Protein AF-A0A3N5GDJ1-F1 (afdb_monomer)

Secondary st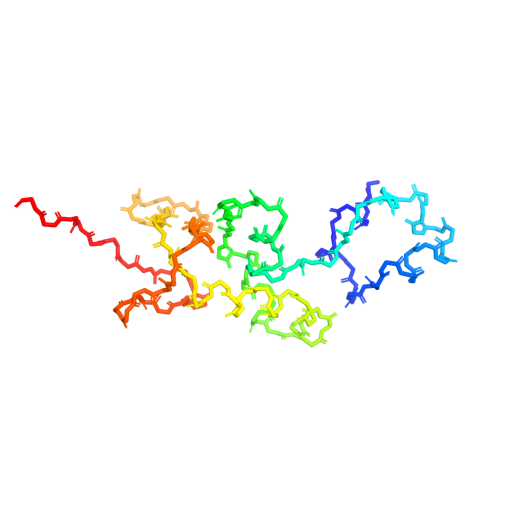ructure (DSSP, 8-state):
--GGG-GGGSSS---HHHHHH-HHHHHTS-TTS--SPPPHHHHHHTT--EEEEEHHHHHHHHSSTHHHH-HHHHHHHHHHTTEEEEEEE-GGGGT--SPPEEEEEEEEEPPTTPPP--TT------PPP-

Foldseek 3Di:
DQVLVVVVNDPADDFLVRLVVDPVSVVRDDSPDGPQDDALVVCVVVVNFKDKDWLVQLLSLVPDDNVVRRVSSVRRVVSQQQFDFPDWDDLVLVPGDDTIMTMTGSVGTHDPPDDGCDNRNDDPDDDPDD

Mean predicted aligned error: 7.58 Å

Radius of gyration: 16.57 Å; Cα contacts (8 Å, |Δi|>4): 175; chains: 1; bounding box: 44×31×44 Å

Sequence (130 aa):
MDELGQQWREPREKTDAELRSNHGDLDMGNPLVTRQPKTAEGFRADGIRYVVTNSDARTQYFKGRRGKNFPSFIRFYTSLDRTKRIETFDPRDWGGKGPAVWIYDLHQPAPADQPPLTTEGHIPWTPPEL

Nearest PDB structures (foldseek):
  8s55-assembly1_W  TM=2.819E-01  e=5.562E+00  Homo sapiens
  7nw0-assembly1_W  TM=2.844E-01  e=6.316E+00  Homo sapiens

Structure (mmCIF, N/CA/C/O backbone):
data_AF-A0A3N5GDJ1-F1
#
_entry.id   AF-A0A3N5GDJ1-F1
#
loop_
_atom_site.group_PDB
_atom_site.id
_atom_site.type_symbol
_atom_site.label_atom_id
_atom_site.label_alt_id
_atom_site.label_comp_id
_atom_site.label_asym_id
_atom_site.label_entity_id
_atom_site.label_seq_id
_atom_site.pdbx_PDB_ins_code
_atom_site.Cartn_x
_atom_site.Cartn_y
_atom_site.Cartn_z
_atom_site.occupancy
_atom_site.B_iso_or_equiv
_atom_site.auth_seq_id
_atom_site.auth_comp_id
_atom_site.auth_asym_id
_atom_site.auth_atom_id
_atom_site.pdbx_PDB_model_num
ATOM 1 N N . MET A 1 1 ? 18.377 -17.854 -0.663 1.00 43.75 1 MET A N 1
ATOM 2 C CA . MET A 1 1 ? 17.310 -17.102 0.036 1.00 43.75 1 MET A CA 1
ATOM 3 C C . MET A 1 1 ? 16.812 -16.105 -0.996 1.00 43.75 1 MET A C 1
ATOM 5 O O . MET A 1 1 ? 17.601 -15.246 -1.353 1.00 43.75 1 MET A O 1
ATOM 9 N N . ASP A 1 2 ? 15.616 -16.298 -1.561 1.00 51.78 2 ASP A N 1
ATOM 10 C CA . ASP A 1 2 ? 15.156 -15.563 -2.756 1.00 51.78 2 ASP A CA 1
ATOM 11 C C . ASP A 1 2 ? 15.007 -14.065 -2.485 1.00 51.78 2 ASP A C 1
ATOM 13 O O . ASP A 1 2 ? 13.999 -13.602 -1.940 1.00 51.78 2 ASP A O 1
ATOM 17 N N . GLU A 1 3 ? 16.015 -13.295 -2.886 1.00 53.44 3 GLU A N 1
ATOM 18 C CA . GLU A 1 3 ? 16.002 -11.832 -2.829 1.00 53.44 3 GLU A CA 1
ATOM 19 C C . GLU A 1 3 ? 14.850 -11.253 -3.663 1.00 53.44 3 GLU A C 1
ATOM 21 O O . GLU A 1 3 ? 14.263 -10.240 -3.291 1.00 53.44 3 GLU A O 1
ATOM 26 N N . LEU A 1 4 ? 14.406 -11.969 -4.700 1.00 52.34 4 LEU A N 1
ATOM 27 C CA . LEU A 1 4 ? 13.313 -11.541 -5.574 1.00 52.34 4 LEU A CA 1
ATOM 28 C C . LEU A 1 4 ? 11.911 -11.905 -5.085 1.00 52.34 4 LEU A C 1
ATOM 30 O O . LEU A 1 4 ? 10.935 -11.365 -5.611 1.00 52.34 4 LEU A O 1
ATOM 34 N N . GLY A 1 5 ? 11.786 -12.794 -4.096 1.00 54.72 5 GLY A N 1
ATOM 35 C CA . GLY A 1 5 ? 10.545 -12.950 -3.329 1.00 54.72 5 GLY A CA 1
ATOM 36 C C . GLY A 1 5 ? 10.331 -11.784 -2.358 1.00 54.72 5 GLY A C 1
ATOM 37 O O . GLY A 1 5 ? 9.235 -11.577 -1.845 1.00 54.72 5 GLY A O 1
ATOM 38 N N . GLN A 1 6 ? 11.385 -10.999 -2.128 1.00 64.12 6 GLN A N 1
ATOM 39 C CA . GLN A 1 6 ? 11.434 -9.907 -1.175 1.00 64.12 6 GLN A CA 1
ATOM 40 C C . GLN A 1 6 ? 11.805 -8.623 -1.907 1.00 64.12 6 GLN A C 1
ATOM 42 O O . GLN A 1 6 ? 12.882 -8.085 -1.696 1.00 64.12 6 GLN A O 1
ATOM 47 N N . GLN A 1 7 ? 10.912 -8.098 -2.752 1.00 62.69 7 GLN A N 1
ATOM 48 C CA . GLN A 1 7 ? 11.155 -6.864 -3.523 1.00 62.69 7 GLN A CA 1
ATOM 49 C C . GLN A 1 7 ? 11.645 -5.676 -2.673 1.00 62.69 7 GLN A C 1
ATOM 51 O O . GLN A 1 7 ? 12.297 -4.770 -3.181 1.00 62.69 7 GLN A O 1
ATOM 56 N N . TRP A 1 8 ? 11.383 -5.694 -1.363 1.00 57.41 8 TRP A N 1
ATOM 57 C CA . TRP A 1 8 ? 11.974 -4.779 -0.389 1.00 57.41 8 TRP A CA 1
ATOM 58 C C . TRP A 1 8 ? 13.479 -4.998 -0.134 1.00 57.41 8 TRP A C 1
ATOM 60 O O . TRP A 1 8 ? 14.023 -4.381 0.774 1.00 57.41 8 TRP A O 1
ATOM 70 N N . ARG A 1 9 ? 14.176 -5.871 -0.855 1.00 68.62 9 ARG A N 1
ATOM 71 C CA . ARG A 1 9 ? 15.640 -6.027 -0.817 1.00 68.62 9 ARG A CA 1
ATOM 72 C C . ARG A 1 9 ? 16.311 -5.471 -2.067 1.00 68.62 9 ARG A C 1
ATOM 74 O O . ARG A 1 9 ? 17.493 -5.151 -2.022 1.00 68.62 9 ARG A O 1
ATOM 81 N N . GLU A 1 10 ? 15.552 -5.290 -3.144 1.00 79.12 10 GLU A N 1
ATOM 82 C CA . GLU A 1 10 ? 16.061 -4.728 -4.388 1.00 79.12 10 GLU A CA 1
ATOM 83 C C . GLU A 1 10 ? 16.385 -3.229 -4.233 1.00 79.12 10 GLU A C 1
ATOM 85 O O . GLU A 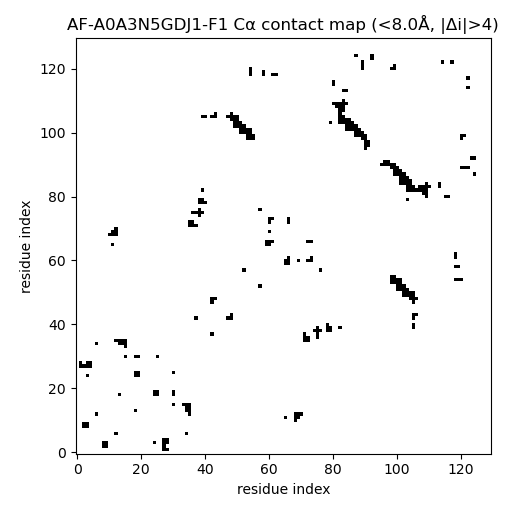1 10 ? 15.710 -2.503 -3.490 1.00 79.12 10 GLU A O 1
ATOM 90 N N . PRO A 1 11 ? 17.396 -2.713 -4.953 1.00 83.19 11 PRO A N 1
ATOM 91 C CA . PRO A 1 11 ? 17.718 -1.288 -4.936 1.00 83.19 11 PRO A CA 1
ATOM 92 C C . PRO A 1 11 ? 16.662 -0.446 -5.668 1.00 83.19 11 PRO A C 1
ATOM 94 O O . PRO A 1 11 ? 16.503 0.742 -5.362 1.00 83.19 11 PRO A O 1
ATOM 97 N N . ARG A 1 12 ? 15.942 -1.048 -6.625 1.00 88.12 12 ARG A N 1
ATOM 98 C CA . ARG A 1 12 ? 14.862 -0.427 -7.395 1.00 88.12 12 ARG A CA 1
ATOM 99 C C . ARG A 1 12 ? 13.805 -1.428 -7.827 1.00 88.12 12 ARG A C 1
ATOM 101 O O . ARG A 1 12 ? 14.051 -2.626 -7.895 1.00 88.12 12 ARG A O 1
ATOM 108 N N . GLU A 1 13 ? 12.656 -0.896 -8.207 1.00 88.19 13 GLU A N 1
ATOM 109 C CA . GLU A 1 13 ? 11.631 -1.634 -8.918 1.00 88.19 13 GLU A CA 1
ATOM 110 C C . GLU A 1 13 ? 12.154 -2.101 -10.288 1.00 88.19 13 GLU A C 1
ATOM 112 O O . GLU A 1 13 ? 12.747 -1.329 -11.052 1.00 88.19 13 GLU A O 1
ATOM 117 N N . LYS A 1 14 ? 11.939 -3.387 -10.572 1.00 86.50 14 LYS A N 1
ATOM 118 C CA . LYS A 1 14 ? 12.155 -4.021 -11.874 1.00 86.50 14 LYS A CA 1
ATOM 119 C C . LYS A 1 14 ? 10.790 -4.354 -12.470 1.00 86.50 14 LYS A C 1
ATOM 121 O O . LYS A 1 14 ? 9.914 -4.860 -11.765 1.00 86.50 14 LYS A O 1
ATOM 126 N N . THR A 1 15 ? 10.616 -4.064 -13.750 1.00 84.88 15 THR A N 1
ATOM 127 C CA . THR A 1 15 ? 9.430 -4.454 -14.517 1.00 84.88 15 THR A CA 1
ATOM 128 C C . THR A 1 15 ? 9.411 -5.960 -14.760 1.00 84.88 15 THR A C 1
ATOM 130 O O . THR A 1 15 ? 10.448 -6.622 -14.762 1.00 84.88 15 THR A O 1
ATOM 133 N N . ASP A 1 16 ? 8.230 -6.501 -15.044 1.00 82.38 16 ASP A N 1
ATOM 134 C CA . ASP A 1 16 ? 8.065 -7.898 -15.451 1.00 82.38 16 ASP A CA 1
ATOM 135 C C . ASP A 1 16 ? 8.930 -8.270 -16.670 1.00 82.38 16 ASP A C 1
ATOM 137 O O . ASP A 1 16 ? 9.464 -9.375 -16.741 1.00 82.38 16 ASP A O 1
ATOM 141 N N . ALA A 1 17 ? 9.091 -7.348 -17.625 1.00 85.38 17 ALA A N 1
ATOM 142 C CA . ALA A 1 17 ? 9.932 -7.559 -18.800 1.00 85.38 17 ALA A CA 1
ATOM 143 C C . ALA A 1 17 ? 11.420 -7.656 -18.427 1.00 85.38 17 ALA A C 1
ATOM 145 O O . ALA A 1 17 ? 12.098 -8.581 -18.870 1.00 85.38 17 ALA A O 1
ATOM 146 N N . GLU A 1 18 ? 11.912 -6.755 -17.570 1.00 86.88 18 GLU A N 1
ATOM 147 C CA . GLU A 1 18 ? 13.292 -6.800 -17.066 1.00 86.88 18 GLU A CA 1
ATOM 148 C C . GLU A 1 18 ? 13.561 -8.107 -16.311 1.00 86.88 18 GLU A C 1
ATOM 150 O O . GLU A 1 18 ? 14.544 -8.789 -16.602 1.00 86.88 18 GLU A O 1
ATOM 155 N N . LEU A 1 19 ? 12.650 -8.497 -15.415 1.00 83.56 19 LEU A N 1
ATOM 156 C CA . LEU A 1 19 ? 12.755 -9.729 -14.628 1.00 83.56 19 LEU A CA 1
ATOM 157 C C . LEU A 1 19 ? 12.795 -10.978 -15.515 1.00 83.56 19 LEU A C 1
ATOM 159 O O . LEU A 1 19 ? 13.554 -11.898 -15.240 1.00 83.56 19 LEU A O 1
ATOM 163 N N . ARG A 1 20 ? 12.001 -11.011 -16.592 1.00 82.31 20 AR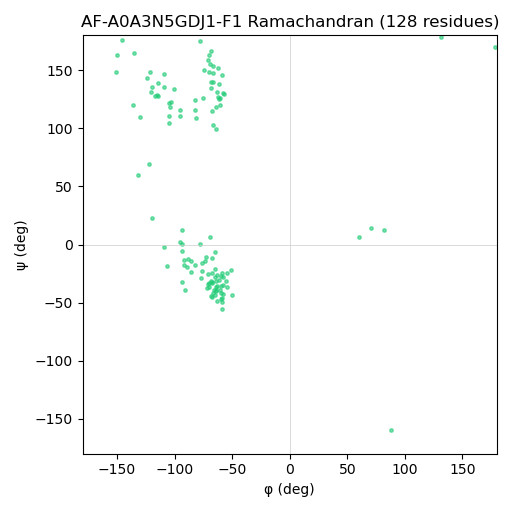G A N 1
ATOM 164 C CA . ARG A 1 20 ? 11.990 -12.137 -17.541 1.00 82.31 20 ARG A CA 1
ATOM 165 C C . ARG A 1 20 ? 13.193 -12.151 -18.481 1.00 82.31 20 ARG A C 1
ATOM 167 O O . ARG A 1 20 ? 13.517 -13.198 -19.026 1.00 82.31 20 A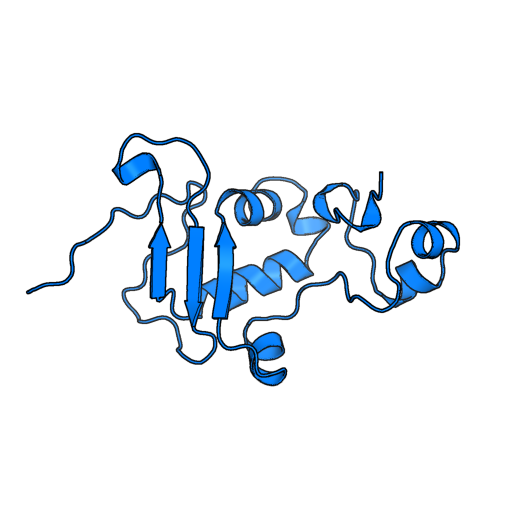RG A O 1
ATOM 174 N N . SER A 1 21 ? 13.836 -11.007 -18.696 1.00 84.19 21 SER A N 1
ATOM 175 C CA . SER A 1 21 ? 14.999 -10.892 -19.584 1.00 84.19 21 SER A CA 1
ATOM 176 C C . SER A 1 21 ? 16.322 -11.298 -18.925 1.00 84.19 21 SER A C 1
ATOM 178 O O . SER A 1 21 ? 17.294 -11.576 -19.624 1.00 84.19 21 SER A O 1
ATOM 180 N N . ASN A 1 22 ? 16.370 -11.350 -17.590 1.00 82.75 22 ASN A N 1
ATOM 181 C CA . ASN A 1 22 ? 17.566 -11.685 -16.826 1.00 82.75 22 ASN A CA 1
ATOM 182 C C . ASN A 1 22 ? 17.486 -13.119 -16.282 1.00 82.75 22 ASN A C 1
ATOM 184 O O . ASN A 1 22 ? 16.642 -13.436 -15.448 1.00 82.75 22 ASN A O 1
ATOM 188 N N . HIS A 1 23 ? 18.417 -13.974 -16.705 1.00 79.69 23 HIS A N 1
ATOM 189 C CA . HIS A 1 23 ? 18.468 -15.377 -16.289 1.00 79.69 23 HIS A CA 1
ATOM 190 C C . HIS A 1 23 ? 18.625 -15.552 -14.769 1.00 79.69 23 HIS A C 1
ATOM 192 O O . HIS A 1 23 ? 18.031 -16.458 -14.195 1.00 79.69 23 HIS A O 1
ATOM 198 N N . GLY A 1 24 ? 19.376 -14.668 -14.101 1.00 79.56 24 GLY A N 1
ATOM 199 C CA . GLY A 1 24 ? 19.503 -14.703 -12.641 1.00 79.56 24 GLY A CA 1
ATOM 200 C C . GLY A 1 24 ? 18.203 -14.328 -11.925 1.00 79.56 24 GLY A C 1
ATOM 201 O O . GLY A 1 24 ? 17.908 -14.868 -10.863 1.00 79.56 24 GLY A O 1
ATOM 202 N N . ASP A 1 25 ? 17.392 -13.449 -12.527 1.00 76.69 25 ASP A N 1
ATOM 203 C CA . ASP A 1 25 ? 16.113 -13.047 -11.939 1.00 76.69 25 ASP A CA 1
ATOM 204 C C . ASP A 1 25 ? 15.009 -14.111 -12.113 1.00 76.69 25 ASP A C 1
ATOM 206 O O . ASP A 1 25 ? 14.098 -14.225 -11.286 1.00 76.69 25 ASP A O 1
ATOM 210 N N . LEU A 1 26 ? 15.099 -14.898 -13.187 1.00 74.12 26 LEU A N 1
ATOM 211 C CA . LEU A 1 26 ? 14.230 -16.047 -13.448 1.00 74.12 26 LEU A CA 1
ATOM 212 C C . LEU A 1 26 ? 14.523 -17.231 -12.521 1.00 74.12 26 LEU A C 1
ATOM 214 O O . LEU A 1 26 ? 13.594 -17.916 -12.104 1.00 74.12 26 LEU A O 1
ATOM 218 N N . ASP A 1 27 ? 15.798 -17.463 -12.206 1.00 73.50 27 ASP A N 1
ATOM 219 C CA . ASP A 1 27 ? 16.226 -18.569 -11.342 1.00 73.50 27 ASP A CA 1
ATOM 220 C C . ASP A 1 27 ? 15.811 -18.343 -9.876 1.00 73.50 27 ASP A C 1
ATOM 222 O O . ASP A 1 27 ? 15.384 -19.263 -9.186 1.00 73.50 27 ASP A O 1
ATOM 226 N N . MET A 1 28 ? 15.855 -17.087 -9.418 1.00 71.62 28 MET A N 1
ATOM 227 C CA . MET A 1 28 ? 15.563 -16.699 -8.031 1.00 71.62 28 MET A CA 1
ATOM 228 C C . MET A 1 28 ? 14.106 -16.270 -7.777 1.00 71.62 28 MET A C 1
ATOM 230 O O . MET A 1 28 ? 13.800 -15.655 -6.751 1.00 71.62 28 MET A O 1
ATOM 234 N N . GLY A 1 29 ? 13.170 -16.496 -8.699 1.00 68.06 29 GLY A N 1
ATOM 235 C CA . GLY A 1 29 ? 11.767 -16.346 -8.325 1.00 68.06 29 GLY A CA 1
ATOM 236 C C . GLY A 1 29 ? 10.757 -16.574 -9.431 1.00 68.06 29 GLY A C 1
ATOM 237 O O . GLY A 1 29 ? 11.081 -16.673 -10.604 1.00 68.06 29 GLY A O 1
ATOM 238 N N . ASN A 1 30 ? 9.487 -16.637 -9.033 1.00 69.88 30 ASN A N 1
ATOM 239 C CA . ASN A 1 30 ? 8.414 -17.065 -9.921 1.00 69.88 30 ASN A CA 1
ATOM 240 C C . ASN A 1 30 ? 8.159 -16.049 -11.062 1.00 69.88 30 ASN A C 1
ATOM 242 O O . ASN A 1 30 ? 7.680 -14.944 -10.789 1.00 69.88 30 ASN A O 1
ATOM 246 N N . PRO A 1 31 ? 8.396 -16.414 -12.338 1.00 66.81 31 PRO A N 1
ATOM 247 C CA . PRO A 1 31 ? 8.221 -15.511 -13.480 1.00 66.81 31 PRO A CA 1
ATOM 248 C C . PRO A 1 31 ? 6.753 -15.219 -13.831 1.00 66.81 31 PRO A C 1
ATOM 250 O O . PRO A 1 31 ? 6.472 -14.330 -14.647 1.00 66.81 31 PRO A O 1
ATOM 253 N N . LEU A 1 32 ? 5.823 -15.972 -13.236 1.00 68.88 32 LEU A N 1
ATOM 254 C CA . LEU A 1 32 ? 4.378 -15.825 -13.412 1.00 68.88 32 LEU A CA 1
ATOM 255 C C . LEU A 1 32 ? 3.760 -14.833 -12.420 1.00 68.88 32 LEU A C 1
ATOM 257 O O . LEU A 1 32 ? 2.607 -14.444 -12.586 1.00 68.88 32 LEU A O 1
ATOM 261 N N . VAL A 1 33 ? 4.503 -14.422 -11.389 1.00 72.25 33 VAL A N 1
ATOM 262 C CA . VAL A 1 33 ? 4.016 -13.476 -10.382 1.00 72.25 33 VAL A CA 1
ATOM 263 C C . VAL A 1 33 ? 4.465 -12.072 -10.766 1.00 72.25 33 VAL A C 1
ATOM 265 O O . VAL A 1 33 ? 5.660 -11.775 -10.763 1.00 72.25 33 VAL A O 1
ATOM 268 N N . THR A 1 34 ? 3.497 -11.196 -11.064 1.00 78.56 34 THR A N 1
ATOM 269 C CA . THR A 1 34 ? 3.778 -9.759 -11.185 1.00 78.56 34 THR A CA 1
ATOM 270 C C . THR A 1 34 ? 4.312 -9.259 -9.857 1.00 78.56 34 THR A C 1
ATOM 272 O O . THR A 1 34 ? 3.692 -9.449 -8.807 1.00 78.56 34 THR A O 1
ATOM 275 N N . ARG A 1 35 ? 5.476 -8.617 -9.895 1.00 79.44 35 ARG A N 1
ATOM 276 C CA . ARG A 1 35 ? 6.077 -8.072 -8.677 1.00 79.44 35 ARG A CA 1
ATOM 277 C C . ARG A 1 35 ? 5.654 -6.618 -8.446 1.00 79.44 35 ARG A C 1
ATOM 279 O O . ARG A 1 35 ? 5.740 -6.125 -7.333 1.00 79.44 35 ARG A O 1
ATOM 286 N N . GLN A 1 36 ? 5.149 -5.925 -9.464 1.00 87.50 36 GLN A N 1
ATOM 287 C CA . GLN A 1 36 ? 4.625 -4.567 -9.308 1.00 87.50 36 GLN A CA 1
ATOM 288 C C . GLN A 1 36 ? 3.180 -4.632 -8.784 1.00 87.50 36 GLN A C 1
ATOM 290 O O . GLN A 1 36 ? 2.345 -5.292 -9.417 1.00 87.50 36 GLN A O 1
ATOM 295 N N . PRO A 1 37 ? 2.845 -3.972 -7.657 1.00 89.81 37 PRO A N 1
ATOM 296 C CA . PRO A 1 37 ? 1.475 -3.965 -7.166 1.00 89.81 37 PRO A CA 1
ATOM 297 C C . PRO A 1 37 ? 0.566 -3.201 -8.133 1.00 89.81 37 PRO A C 1
ATOM 299 O O . PRO A 1 37 ? 0.925 -2.139 -8.653 1.00 89.81 37 PRO A O 1
ATOM 302 N N . LYS A 1 38 ? -0.642 -3.732 -8.341 1.00 93.25 38 LYS A N 1
ATOM 303 C CA . LYS A 1 38 ? -1.727 -3.014 -9.017 1.00 93.25 38 LYS A CA 1
ATOM 304 C C . LYS A 1 38 ? -2.241 -1.890 -8.112 1.00 93.25 38 LYS A C 1
ATOM 306 O O . LYS A 1 38 ? -2.001 -1.882 -6.909 1.00 93.25 38 LYS A O 1
ATOM 311 N N . THR A 1 39 ? -2.965 -0.930 -8.681 1.00 95.56 39 THR A N 1
ATOM 312 C CA . THR A 1 39 ? -3.763 0.013 -7.881 1.00 95.56 39 THR A CA 1
ATOM 313 C C . THR A 1 39 ? -4.941 -0.714 -7.223 1.00 95.56 39 THR A C 1
ATOM 315 O O . THR A 1 39 ? -5.293 -1.823 -7.628 1.00 95.56 39 THR A O 1
ATOM 318 N N . ALA A 1 40 ? -5.596 -0.072 -6.253 1.00 94.75 40 ALA A N 1
ATOM 319 C CA . ALA A 1 40 ? -6.857 -0.546 -5.678 1.00 94.75 40 ALA A CA 1
ATOM 320 C C . ALA A 1 40 ? -7.897 -0.885 -6.766 1.00 94.75 40 ALA A C 1
ATOM 322 O O . ALA A 1 40 ? -8.515 -1.943 -6.735 1.00 94.75 40 ALA A O 1
ATOM 323 N N . GLU A 1 41 ? -8.023 -0.031 -7.787 1.00 95.25 41 GLU A N 1
ATOM 324 C CA . GLU A 1 41 ? -8.900 -0.273 -8.936 1.00 95.25 41 GLU A CA 1
ATOM 325 C C . GLU A 1 41 ? -8.486 -1.498 -9.763 1.00 95.25 41 GLU A C 1
ATOM 327 O O . GLU A 1 41 ? -9.348 -2.266 -10.185 1.00 95.25 41 GLU A O 1
ATOM 332 N N . GLY A 1 42 ? -7.183 -1.708 -9.966 1.00 95.81 42 GLY A N 1
ATOM 333 C CA . GLY A 1 42 ? -6.683 -2.877 -10.686 1.00 95.81 42 GLY A CA 1
ATOM 334 C C . GLY A 1 42 ? -6.978 -4.183 -9.948 1.00 95.81 42 GLY A C 1
ATOM 335 O O . GLY A 1 42 ? -7.447 -5.134 -10.561 1.00 95.81 42 GLY A O 1
ATOM 336 N N . PHE A 1 43 ? -6.778 -4.218 -8.628 1.00 95.44 43 PHE A N 1
ATOM 337 C CA . PHE A 1 43 ? -7.149 -5.383 -7.819 1.00 9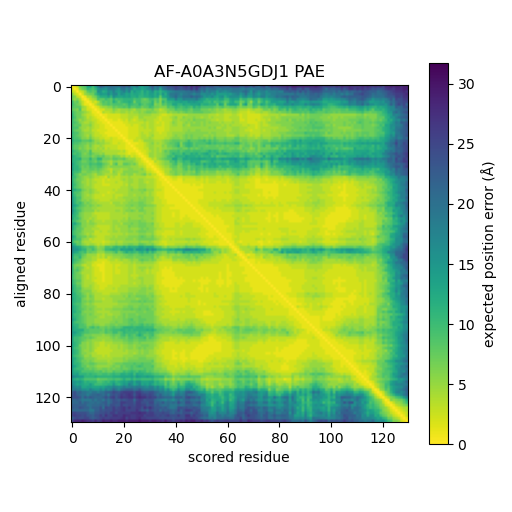5.44 43 PHE A CA 1
ATOM 338 C C . PHE A 1 43 ? -8.665 -5.610 -7.791 1.00 95.44 43 PHE A C 1
ATOM 340 O O . PHE A 1 43 ? -9.117 -6.746 -7.918 1.00 95.44 43 PHE A O 1
ATOM 347 N N . ARG A 1 44 ? -9.462 -4.539 -7.714 1.00 95.62 44 ARG A N 1
ATOM 348 C CA . ARG A 1 44 ? -10.924 -4.620 -7.833 1.00 95.62 44 ARG A CA 1
ATOM 349 C C . ARG A 1 44 ? -11.352 -5.253 -9.161 1.00 95.62 44 ARG A C 1
ATOM 351 O O . ARG A 1 44 ? -12.263 -6.074 -9.173 1.00 95.62 44 ARG A O 1
ATOM 358 N N . ALA A 1 45 ? -10.702 -4.889 -10.268 1.00 96.19 45 ALA A N 1
ATOM 359 C CA . ALA A 1 45 ? -10.987 -5.456 -11.588 1.00 96.19 45 ALA A CA 1
ATOM 360 C C . ALA A 1 45 ? -10.663 -6.959 -11.678 1.00 96.19 45 ALA A C 1
ATOM 362 O O . ALA A 1 45 ? -11.339 -7.679 -12.407 1.00 96.19 45 ALA A O 1
ATOM 363 N N . ASP A 1 46 ? -9.699 -7.445 -10.891 1.00 94.69 46 ASP A N 1
ATOM 364 C CA . ASP A 1 46 ? -9.399 -8.878 -10.761 1.00 94.69 46 ASP A CA 1
ATOM 365 C C . ASP A 1 46 ? -10.399 -9.631 -9.855 1.00 94.69 46 ASP A C 1
ATOM 367 O O . ASP A 1 46 ? -10.240 -10.828 -9.618 1.00 94.69 46 ASP A O 1
ATOM 371 N N . GLY A 1 47 ? -11.406 -8.947 -9.299 1.00 95.94 47 GLY A N 1
ATOM 372 C CA . GLY A 1 47 ? -12.360 -9.527 -8.350 1.00 95.94 47 GLY A CA 1
ATOM 373 C C . GLY A 1 47 ? -11.854 -9.587 -6.906 1.00 95.94 47 GLY A C 1
ATOM 374 O O . GLY A 1 47 ? -12.475 -10.240 -6.065 1.00 95.94 47 GLY A O 1
ATOM 375 N N . ILE A 1 48 ? -10.747 -8.907 -6.585 1.00 96.50 48 ILE A N 1
ATOM 376 C CA . ILE A 1 48 ? -10.271 -8.792 -5.205 1.00 96.50 48 ILE A CA 1
ATOM 377 C C . ILE A 1 48 ? -11.143 -7.789 -4.457 1.00 96.50 48 ILE A C 1
ATOM 379 O O . ILE A 1 48 ? -11.290 -6.638 -4.865 1.00 96.50 48 ILE A O 1
ATOM 383 N N . ARG A 1 49 ? -11.688 -8.225 -3.320 1.00 96.88 49 ARG A N 1
ATOM 384 C CA . ARG A 1 49 ? -12.540 -7.385 -2.473 1.00 96.88 49 ARG A CA 1
ATOM 385 C C . ARG A 1 49 ? -11.764 -6.628 -1.402 1.00 96.88 49 ARG A C 1
ATOM 387 O O . ARG A 1 49 ? -12.076 -5.475 -1.126 1.00 96.88 49 ARG A O 1
ATOM 394 N N . TYR A 1 50 ? -10.773 -7.274 -0.796 1.00 97.38 50 TYR A N 1
ATOM 395 C CA . TYR A 1 50 ? -10.068 -6.736 0.361 1.00 97.38 50 TYR A CA 1
ATOM 396 C C . TYR A 1 50 ? -8.570 -6.648 0.121 1.00 97.38 50 TYR A C 1
ATOM 398 O O . TYR A 1 50 ? -7.971 -7.542 -0.474 1.00 97.38 50 TYR A O 1
ATOM 406 N N . VAL A 1 51 ? -7.964 -5.590 0.651 1.00 96.19 51 VAL A N 1
ATOM 407 C CA . VAL A 1 51 ? -6.510 -5.455 0.757 1.00 96.19 51 VAL A CA 1
ATOM 408 C C . VAL A 1 51 ? -6.142 -5.290 2.218 1.00 96.19 51 VAL A C 1
ATOM 410 O O . VAL A 1 51 ? -6.715 -4.458 2.919 1.00 96.19 51 VAL A O 1
ATOM 413 N N . VAL A 1 52 ? -5.157 -6.070 2.654 1.00 95.62 52 VAL A N 1
ATOM 414 C CA . VAL A 1 52 ? -4.563 -5.981 3.987 1.00 95.62 52 VAL A CA 1
ATOM 415 C C . VAL A 1 52 ? -3.118 -5.529 3.827 1.00 95.62 52 VAL A C 1
ATOM 417 O O . VAL A 1 52 ? -2.363 -6.104 3.045 1.00 95.62 52 VAL A O 1
ATOM 420 N N . THR A 1 53 ? -2.730 -4.486 4.550 1.00 93.75 53 THR A N 1
ATOM 421 C CA . THR A 1 53 ? -1.355 -3.969 4.559 1.00 93.75 53 THR A CA 1
ATOM 422 C C . THR A 1 53 ? -1.008 -3.430 5.943 1.00 93.75 53 THR A C 1
ATOM 424 O O . THR A 1 53 ? -1.854 -3.419 6.834 1.00 93.75 53 THR A O 1
ATOM 427 N N . ASN A 1 54 ? 0.231 -2.989 6.150 1.00 92.25 54 ASN A N 1
ATOM 428 C CA . ASN A 1 54 ? 0.667 -2.446 7.428 1.00 92.25 54 ASN A CA 1
ATOM 429 C C . ASN A 1 54 ? 1.491 -1.155 7.299 1.00 92.25 54 ASN A C 1
ATOM 431 O O . ASN A 1 54 ? 1.986 -0.796 6.221 1.00 92.25 54 ASN A O 1
ATOM 435 N N . SER A 1 55 ? 1.633 -0.457 8.425 1.00 89.81 55 SER A N 1
ATOM 436 C CA . SER A 1 55 ? 2.312 0.832 8.508 1.00 89.81 55 SER A CA 1
ATOM 437 C C . SER A 1 55 ? 3.792 0.770 8.160 1.00 89.81 55 SER A C 1
ATOM 439 O O . SER A 1 55 ? 4.290 1.703 7.529 1.00 89.81 55 SER A O 1
ATOM 441 N N . ASP A 1 56 ? 4.493 -0.307 8.508 1.00 88.81 56 ASP A N 1
ATOM 442 C CA . ASP A 1 56 ? 5.922 -0.457 8.210 1.00 88.81 56 ASP A CA 1
ATOM 443 C C . ASP A 1 56 ? 6.154 -0.618 6.710 1.00 88.81 56 ASP A C 1
ATOM 445 O O . ASP A 1 56 ? 7.025 0.043 6.138 1.00 88.81 56 ASP A O 1
ATOM 449 N N . ALA A 1 57 ? 5.336 -1.444 6.053 1.00 87.25 57 ALA A N 1
ATOM 450 C CA . ALA A 1 57 ? 5.382 -1.645 4.613 1.00 87.25 57 ALA A CA 1
ATOM 451 C C . ALA A 1 57 ? 5.154 -0.322 3.873 1.00 87.25 57 ALA A C 1
ATOM 453 O O . ALA A 1 57 ? 5.935 0.021 2.990 1.00 87.25 57 ALA A O 1
ATOM 454 N N . ARG A 1 58 ? 4.153 0.477 4.270 1.00 89.19 58 ARG A N 1
ATOM 455 C CA . ARG A 1 58 ? 3.923 1.808 3.682 1.00 89.19 58 ARG A CA 1
ATOM 456 C C . ARG A 1 58 ? 5.090 2.753 3.947 1.00 89.19 58 ARG A C 1
ATOM 458 O O . ARG A 1 58 ? 5.582 3.415 3.032 1.00 89.19 58 ARG A O 1
ATOM 465 N N . THR A 1 59 ? 5.533 2.828 5.197 1.00 87.94 59 THR A N 1
ATOM 466 C CA . THR A 1 59 ? 6.535 3.799 5.651 1.00 87.94 59 THR A CA 1
ATOM 467 C C . THR A 1 59 ? 7.840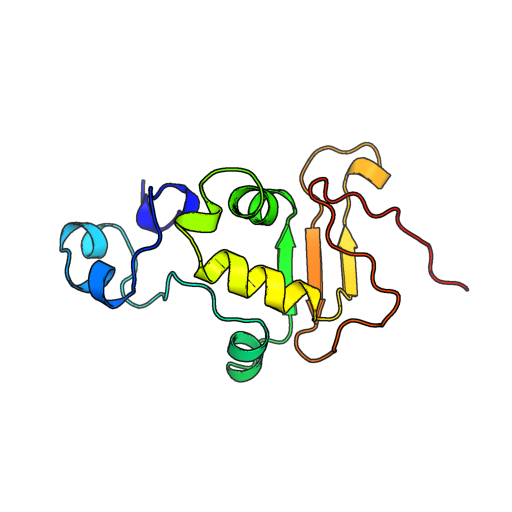 3.688 4.871 1.00 87.94 59 THR A C 1
ATOM 469 O O . THR A 1 59 ? 8.438 4.716 4.558 1.00 87.94 59 THR A O 1
ATOM 472 N N . GLN A 1 60 ? 8.242 2.480 4.471 1.00 85.44 60 GLN A N 1
ATOM 473 C CA . GLN A 1 60 ? 9.437 2.257 3.650 1.00 85.44 60 GLN A CA 1
ATOM 474 C C . GLN A 1 60 ? 9.423 3.004 2.312 1.00 85.44 60 GLN A C 1
ATOM 476 O O . GLN A 1 60 ? 10.489 3.318 1.789 1.00 85.44 60 GLN A O 1
ATOM 481 N N . TYR A 1 61 ? 8.249 3.279 1.744 1.00 87.12 61 TYR A N 1
ATOM 482 C CA . TYR A 1 61 ? 8.138 3.971 0.461 1.00 87.12 61 TYR A CA 1
ATOM 483 C C . TYR A 1 61 ? 7.966 5.483 0.636 1.00 87.12 61 TYR A C 1
ATOM 485 O O . TYR A 1 61 ? 8.491 6.247 -0.168 1.00 87.12 61 TYR A O 1
ATOM 493 N N . PHE A 1 62 ? 7.302 5.929 1.707 1.00 85.25 62 PHE A N 1
ATOM 494 C CA . PHE A 1 62 ? 7.055 7.356 1.961 1.00 85.25 62 PHE A CA 1
ATOM 495 C C . PHE A 1 62 ? 8.160 8.047 2.772 1.00 85.25 62 PHE A C 1
ATOM 497 O O . PHE A 1 62 ? 8.270 9.271 2.722 1.00 85.25 62 PHE A O 1
ATOM 504 N N . LYS A 1 63 ? 9.006 7.296 3.490 1.00 79.88 63 LYS A N 1
ATOM 505 C CA . LYS A 1 63 ? 10.200 7.829 4.159 1.00 79.88 63 LYS A CA 1
ATOM 506 C C . LYS A 1 63 ? 11.456 7.472 3.356 1.00 79.88 63 LYS A C 1
ATOM 508 O O . LYS A 1 63 ? 11.766 6.307 3.129 1.00 79.88 63 LYS A O 1
ATOM 513 N N . GLY A 1 64 ? 12.223 8.489 2.962 1.00 72.12 64 GLY A N 1
ATOM 514 C CA . GLY A 1 64 ? 13.551 8.321 2.361 1.00 72.12 64 GLY A CA 1
ATOM 515 C C . GLY A 1 64 ? 13.570 8.152 0.836 1.00 72.12 64 GLY A C 1
ATOM 516 O O . GLY A 1 64 ? 12.663 8.566 0.119 1.00 72.12 64 GLY A O 1
ATOM 517 N N . ARG A 1 65 ? 14.669 7.588 0.312 1.00 76.12 65 ARG A N 1
ATOM 518 C CA . ARG A 1 65 ? 14.940 7.511 -1.141 1.00 76.12 65 ARG A CA 1
ATOM 519 C C . ARG A 1 65 ? 14.124 6.439 -1.870 1.00 76.12 65 ARG A C 1
ATOM 521 O O . ARG A 1 65 ? 14.033 6.489 -3.093 1.00 76.12 65 ARG A O 1
ATOM 528 N N . ARG A 1 66 ? 13.519 5.493 -1.146 1.00 81.25 66 ARG A N 1
ATOM 529 C CA . ARG A 1 66 ? 12.826 4.343 -1.742 1.00 81.25 66 ARG A CA 1
ATOM 530 C C . ARG A 1 66 ? 11.609 4.708 -2.575 1.00 81.25 66 ARG A C 1
ATOM 532 O O . ARG A 1 66 ? 11.426 4.097 -3.619 1.00 81.25 66 ARG A O 1
ATOM 539 N N . GLY A 1 67 ? 10.833 5.718 -2.187 1.00 82.38 67 GLY A N 1
ATOM 540 C CA . GLY A 1 67 ? 9.686 6.158 -2.986 1.00 82.38 67 GLY A CA 1
ATOM 541 C C . GLY A 1 67 ? 10.058 6.527 -4.425 1.00 82.38 67 GLY A C 1
ATOM 542 O O . GLY A 1 67 ? 9.284 6.269 -5.341 1.00 82.38 67 GLY A O 1
ATOM 543 N N . LYS A 1 68 ? 11.279 7.041 -4.648 1.00 86.69 68 LYS A N 1
ATOM 544 C CA . LYS A 1 68 ? 11.792 7.349 -5.994 1.00 86.69 68 LYS A CA 1
ATOM 545 C C . LYS A 1 68 ? 12.097 6.096 -6.815 1.00 86.69 68 LYS A C 1
ATOM 547 O O . LYS A 1 68 ? 11.932 6.110 -8.027 1.00 86.69 68 LYS A O 1
ATOM 552 N N . ASN A 1 69 ? 12.529 5.027 -6.151 1.00 89.19 69 ASN A N 1
ATOM 553 C CA . ASN A 1 69 ? 12.959 3.791 -6.797 1.00 89.19 69 ASN A CA 1
ATOM 554 C C . ASN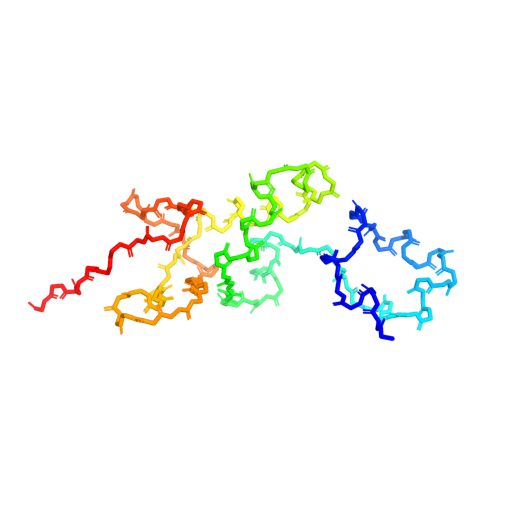 A 1 69 ? 11.819 2.773 -6.959 1.00 89.19 69 ASN A C 1
ATOM 556 O O . ASN A 1 69 ? 11.993 1.803 -7.688 1.00 89.19 69 ASN A O 1
ATOM 560 N N . PHE A 1 70 ? 10.682 2.976 -6.283 1.00 91.19 70 PHE A N 1
ATOM 561 C CA . PHE A 1 70 ? 9.528 2.068 -6.270 1.00 91.19 70 PHE A CA 1
ATOM 562 C C . PHE A 1 70 ? 8.205 2.814 -6.530 1.00 91.19 70 PHE A C 1
ATOM 564 O O . PHE A 1 70 ? 7.309 2.829 -5.676 1.00 91.19 70 PHE A O 1
ATOM 571 N N . PRO A 1 71 ? 8.058 3.475 -7.691 1.00 91.69 71 PRO A N 1
ATOM 572 C CA . PRO A 1 71 ? 6.894 4.302 -7.988 1.00 91.69 71 PRO A CA 1
ATOM 573 C C . PRO A 1 71 ? 5.563 3.536 -7.994 1.00 91.69 71 PRO A C 1
ATOM 575 O O . PRO A 1 71 ? 4.541 4.132 -7.645 1.00 91.69 71 PRO A O 1
ATOM 578 N N . SER A 1 72 ? 5.517 2.243 -8.347 1.00 92.38 72 SER A N 1
ATOM 579 C CA . SER A 1 72 ? 4.240 1.501 -8.323 1.00 92.38 72 SER A CA 1
ATOM 580 C C . SER A 1 72 ? 3.704 1.298 -6.912 1.00 92.38 72 SER A C 1
ATOM 582 O O . SER A 1 72 ? 2.495 1.361 -6.709 1.00 92.38 72 SER A O 1
ATOM 584 N N . PHE A 1 73 ? 4.584 1.153 -5.921 1.00 91.31 73 PHE A N 1
ATOM 585 C CA . PHE A 1 73 ? 4.184 1.071 -4.517 1.00 91.31 73 PHE A CA 1
ATOM 586 C C . PHE A 1 73 ? 3.587 2.387 -4.026 1.00 91.31 73 PHE A C 1
ATOM 588 O O . PHE A 1 73 ? 2.556 2.375 -3.359 1.00 91.31 73 PHE A O 1
ATOM 595 N N . ILE A 1 74 ? 4.174 3.525 -4.411 1.00 91.81 74 ILE A N 1
ATOM 596 C CA . ILE A 1 74 ? 3.592 4.841 -4.117 1.00 91.81 74 ILE A CA 1
ATOM 597 C C . ILE A 1 74 ? 2.195 4.951 -4.727 1.00 91.81 74 ILE A C 1
ATOM 599 O O . ILE A 1 74 ? 1.250 5.276 -4.013 1.00 91.81 74 ILE A O 1
ATOM 603 N N . ARG A 1 75 ? 2.032 4.606 -6.013 1.00 93.69 75 ARG A N 1
ATOM 604 C CA . ARG A 1 75 ? 0.715 4.632 -6.673 1.00 93.69 75 ARG A CA 1
ATOM 605 C C . ARG A 1 75 ? -0.295 3.715 -5.983 1.00 93.69 75 ARG A C 1
ATOM 607 O O . ARG A 1 75 ? -1.439 4.121 -5.793 1.00 93.69 75 ARG A O 1
ATOM 614 N N . PHE A 1 76 ? 0.120 2.515 -5.584 1.00 93.88 76 PHE A N 1
ATOM 615 C CA . PHE A 1 76 ? -0.717 1.581 -4.836 1.00 93.88 76 PHE A CA 1
ATOM 616 C C . PHE A 1 76 ? -1.198 2.191 -3.515 1.00 93.88 76 PHE A C 1
ATOM 618 O O . PHE A 1 76 ? -2.404 2.314 -3.310 1.00 93.88 76 PHE A O 1
ATOM 625 N N . TYR A 1 77 ? -0.293 2.667 -2.658 1.00 92.12 77 TYR A N 1
ATOM 626 C CA . TYR A 1 77 ? -0.680 3.256 -1.373 1.00 92.12 77 TYR A CA 1
ATOM 627 C C . TYR A 1 77 ? -1.505 4.537 -1.526 1.00 92.12 77 TYR A C 1
ATOM 629 O O . TYR A 1 77 ? -2.491 4.704 -0.816 1.00 92.12 77 TYR A O 1
ATOM 637 N N . THR A 1 78 ? -1.182 5.404 -2.489 1.00 92.00 78 THR A N 1
ATOM 638 C CA . THR A 1 78 ? -2.005 6.588 -2.790 1.00 92.00 78 THR A CA 1
ATOM 639 C C . THR A 1 78 ? -3.400 6.205 -3.295 1.00 92.00 78 THR A C 1
ATOM 641 O O . THR A 1 78 ? -4.364 6.925 -3.044 1.00 92.00 78 THR A O 1
ATOM 644 N N . SER A 1 79 ? -3.548 5.072 -3.991 1.00 94.12 79 SER A N 1
ATOM 645 C CA . SER A 1 79 ? -4.874 4.568 -4.370 1.00 94.12 79 SER A CA 1
ATOM 646 C C . SER A 1 79 ? -5.662 4.031 -3.168 1.00 94.12 79 SER A C 1
ATOM 648 O O . SER A 1 79 ? -6.874 4.233 -3.097 1.00 94.12 79 SER A O 1
ATOM 650 N N . LEU A 1 80 ? -4.982 3.430 -2.184 1.00 92.81 80 LEU A N 1
ATOM 651 C CA . LEU A 1 80 ? -5.605 3.000 -0.928 1.00 92.81 80 LEU A CA 1
ATOM 652 C C . LEU A 1 80 ? -6.061 4.180 -0.063 1.00 92.81 80 LEU A C 1
ATOM 654 O O . LEU A 1 80 ? -7.103 4.076 0.572 1.00 92.81 80 LEU A O 1
ATOM 658 N N . ASP A 1 81 ? -5.361 5.320 -0.091 1.00 89.56 81 ASP A N 1
ATOM 659 C CA . ASP A 1 81 ? -5.786 6.541 0.621 1.00 89.56 81 ASP A CA 1
ATOM 660 C C . ASP A 1 81 ? -7.182 7.033 0.173 1.00 89.56 81 ASP A C 1
ATOM 662 O O . ASP A 1 81 ? -7.882 7.696 0.933 1.00 89.56 81 ASP A O 1
ATOM 666 N N . ARG A 1 82 ? -7.608 6.680 -1.048 1.00 91.38 82 ARG A N 1
ATOM 667 C CA . ARG A 1 82 ? -8.932 7.003 -1.619 1.00 91.38 82 ARG A CA 1
ATOM 668 C C . ARG A 1 82 ? -9.961 5.882 -1.451 1.00 91.38 82 ARG A C 1
ATOM 670 O O . ARG A 1 82 ? -11.082 5.994 -1.942 1.00 91.38 82 ARG A O 1
ATOM 677 N N . THR A 1 83 ? -9.573 4.799 -0.791 1.00 94.31 83 THR A N 1
ATOM 678 C CA . THR A 1 83 ? -10.381 3.597 -0.587 1.00 94.31 83 THR A CA 1
ATOM 679 C C . THR A 1 83 ? -10.801 3.514 0.877 1.00 94.31 83 THR A C 1
ATOM 681 O O . THR A 1 83 ? -10.055 3.933 1.769 1.00 94.31 83 THR A O 1
ATOM 684 N N . LYS A 1 84 ? -11.995 2.981 1.148 1.00 94.75 84 LYS A N 1
ATOM 685 C CA . LYS A 1 84 ? -12.499 2.835 2.514 1.00 94.75 84 LYS A CA 1
ATOM 686 C C . LYS A 1 84 ? -11.626 1.870 3.305 1.00 94.75 84 LYS A C 1
ATOM 688 O O . LYS A 1 84 ? -11.560 0.680 2.990 1.00 94.75 84 LYS A O 1
ATOM 693 N N . ARG A 1 85 ? -11.011 2.375 4.369 1.00 94.69 85 ARG A N 1
ATOM 694 C CA . ARG A 1 85 ? -10.386 1.573 5.417 1.00 94.69 85 ARG A CA 1
ATOM 695 C C . ARG A 1 85 ? -11.485 1.113 6.365 1.00 94.69 85 ARG A C 1
ATOM 697 O O . ARG A 1 85 ? -12.069 1.925 7.074 1.00 94.69 85 ARG A O 1
ATOM 704 N N . ILE A 1 86 ? -11.792 -0.177 6.328 1.00 94.81 86 ILE A N 1
ATOM 705 C CA . ILE A 1 86 ? -12.865 -0.768 7.133 1.00 94.81 86 ILE A CA 1
ATOM 706 C C . ILE A 1 86 ? -12.401 -1.153 8.531 1.00 94.81 86 ILE A C 1
ATOM 708 O O . ILE A 1 86 ? -13.235 -1.236 9.417 1.00 94.81 86 ILE A O 1
ATOM 712 N N . GLU A 1 87 ? -11.099 -1.380 8.718 1.00 92.69 87 GLU A N 1
ATOM 713 C CA . GLU A 1 87 ? -10.559 -1.777 10.015 1.00 92.69 87 GLU A CA 1
ATOM 714 C C . GLU A 1 87 ? -9.118 -1.298 10.196 1.00 92.69 87 GLU A C 1
ATOM 716 O O . GLU A 1 87 ? -8.351 -1.188 9.226 1.00 92.69 87 GLU A O 1
ATOM 721 N N . THR A 1 88 ? -8.751 -1.004 11.443 1.00 92.06 88 THR A N 1
ATOM 722 C CA . THR A 1 88 ? -7.383 -0.673 11.853 1.00 92.06 88 THR A CA 1
ATOM 723 C C . THR A 1 88 ? -7.052 -1.399 13.144 1.00 92.06 88 THR A C 1
ATOM 725 O O . THR A 1 88 ? -7.668 -1.157 14.171 1.00 92.06 88 THR A O 1
ATOM 728 N N . PHE A 1 89 ? -6.021 -2.235 13.100 1.00 91.88 89 PHE A N 1
ATOM 729 C CA . PHE A 1 89 ? -5.457 -2.860 14.289 1.00 91.88 89 PHE A CA 1
ATOM 730 C C . PHE A 1 89 ? -4.140 -2.168 14.623 1.00 91.88 89 PHE A C 1
ATOM 732 O O . PHE A 1 89 ? -3.142 -2.399 13.937 1.00 91.88 89 PHE A O 1
ATOM 739 N N . ASP A 1 90 ? -4.124 -1.322 15.651 1.00 91.25 90 ASP A N 1
ATOM 740 C CA . ASP A 1 90 ? -2.903 -0.691 16.153 1.00 91.25 90 ASP A CA 1
ATOM 741 C C . ASP A 1 90 ? -2.465 -1.360 17.468 1.00 91.25 90 ASP A C 1
ATOM 743 O O . ASP A 1 90 ? -3.113 -1.172 18.497 1.00 91.25 90 ASP A O 1
ATOM 747 N N . PRO A 1 91 ? -1.342 -2.109 17.483 1.00 89.25 91 PRO A N 1
ATOM 748 C CA . PRO A 1 91 ? -0.855 -2.752 18.698 1.00 89.25 91 PRO A CA 1
ATOM 749 C C . PRO A 1 91 ? -0.650 -1.814 19.886 1.00 89.25 91 PRO A C 1
ATOM 751 O O . PRO A 1 91 ? -0.689 -2.264 21.031 1.00 89.25 91 PRO A O 1
ATOM 754 N N . ARG A 1 92 ? -0.433 -0.519 19.640 1.00 88.56 92 ARG A N 1
ATOM 755 C CA . ARG A 1 92 ? -0.225 0.476 20.699 1.00 88.56 92 ARG A CA 1
ATOM 756 C C . ARG A 1 92 ? -1.471 0.710 21.546 1.00 88.56 92 ARG A C 1
ATOM 758 O O . ARG A 1 92 ? -1.313 1.053 22.715 1.00 88.56 92 ARG A O 1
ATOM 765 N N . ASP A 1 93 ? -2.661 0.446 21.011 1.00 87.44 93 ASP A N 1
ATOM 766 C CA . ASP A 1 93 ? -3.928 0.625 21.729 1.00 87.44 93 ASP A CA 1
ATOM 767 C C . ASP A 1 93 ? -4.051 -0.326 22.935 1.00 87.44 93 ASP A C 1
ATOM 769 O O . ASP A 1 93 ? -4.772 -0.039 23.887 1.00 87.44 93 ASP A O 1
ATOM 773 N N . TRP A 1 94 ? -3.294 -1.431 22.943 1.00 88.69 94 TRP A N 1
ATOM 774 C CA . TRP A 1 94 ? -3.216 -2.386 24.057 1.00 88.69 94 TRP A CA 1
ATOM 775 C C . TRP A 1 94 ? -1.799 -2.539 24.635 1.00 88.69 94 TRP A C 1
ATOM 777 O O . TRP A 1 94 ? -1.464 -3.564 25.231 1.00 88.69 94 TRP A O 1
ATOM 787 N N . GLY A 1 95 ? -0.934 -1.535 24.449 1.00 89.31 95 GLY A N 1
ATOM 788 C CA . GLY A 1 95 ? 0.446 -1.551 24.960 1.00 89.31 95 GLY A CA 1
ATOM 789 C C . GLY A 1 95 ? 1.381 -2.542 24.251 1.00 89.31 95 GLY A C 1
ATOM 790 O O . GLY A 1 95 ? 2.464 -2.852 24.751 1.00 89.31 95 GLY A O 1
ATOM 791 N N . GLY A 1 96 ? 0.973 -3.054 23.091 1.00 90.50 96 GLY A N 1
ATOM 792 C CA . GLY A 1 96 ? 1.766 -3.920 22.230 1.00 90.50 96 GLY A CA 1
ATOM 793 C C . GLY A 1 96 ? 2.818 -3.171 21.406 1.00 90.50 96 GLY A C 1
ATOM 794 O O . GLY A 1 96 ? 2.917 -1.944 21.399 1.00 90.50 96 GLY A O 1
ATOM 795 N N . LYS A 1 97 ? 3.628 -3.948 20.680 1.00 89.75 97 LYS A N 1
ATOM 796 C CA . LYS A 1 97 ? 4.640 -3.459 19.733 1.00 89.75 97 LYS A CA 1
ATOM 797 C C . LYS A 1 97 ? 4.357 -4.025 18.346 1.00 89.75 97 LYS A C 1
ATOM 799 O O . LYS A 1 97 ? 3.912 -5.164 18.233 1.00 89.75 97 LYS A O 1
ATOM 804 N N . GLY A 1 98 ? 4.686 -3.263 17.308 1.00 88.31 98 GLY A N 1
ATOM 805 C CA . GLY A 1 98 ? 4.567 -3.689 15.914 1.00 88.31 98 GLY A CA 1
ATOM 806 C C . GLY A 1 98 ? 3.868 -2.646 15.043 1.00 88.31 98 GLY A C 1
ATOM 807 O O . GLY A 1 98 ? 3.480 -1.590 15.548 1.00 88.31 98 GLY A O 1
ATOM 808 N N . PRO A 1 99 ? 3.729 -2.924 13.738 1.00 91.44 99 PRO A N 1
ATOM 809 C CA . PRO A 1 99 ? 3.057 -2.019 12.823 1.00 91.44 99 PRO A CA 1
ATOM 810 C C . PRO A 1 99 ? 1.540 -2.047 13.008 1.00 91.44 99 PRO A C 1
ATOM 812 O O . PRO A 1 99 ? 0.961 -3.092 13.307 1.00 91.44 99 PRO A O 1
ATOM 815 N N . ALA A 1 100 ? 0.892 -0.917 12.727 1.00 91.31 100 ALA A N 1
ATOM 816 C CA . ALA A 1 100 ? -0.553 -0.884 12.559 1.00 91.31 100 ALA A CA 1
ATOM 817 C C . ALA A 1 100 ? -0.937 -1.646 11.282 1.00 91.31 100 ALA A C 1
ATOM 819 O O . ALA A 1 100 ? -0.307 -1.459 10.236 1.00 91.31 100 ALA A O 1
ATOM 820 N N . VAL A 1 101 ? -1.961 -2.492 11.358 1.00 92.94 101 VAL A N 1
ATOM 821 C CA . VAL A 1 101 ? -2.525 -3.227 10.220 1.00 92.94 101 VAL A CA 1
ATOM 822 C C . VAL A 1 101 ? -3.796 -2.526 9.761 1.00 92.94 101 VAL A C 1
ATOM 824 O O . VAL A 1 101 ? -4.652 -2.185 10.572 1.00 92.94 101 VAL A O 1
ATOM 827 N N . TRP A 1 102 ? -3.934 -2.331 8.454 1.00 93.69 102 TRP A N 1
ATOM 828 C CA . TRP A 1 102 ? -5.092 -1.693 7.836 1.00 93.69 102 TRP A CA 1
ATOM 829 C C . TRP A 1 102 ? -5.770 -2.655 6.873 1.00 93.69 102 TRP A C 1
ATOM 831 O O . TRP A 1 102 ? -5.098 -3.297 6.058 1.00 93.69 102 TRP A O 1
ATOM 841 N N . ILE A 1 103 ? -7.099 -2.706 6.937 1.00 95.75 103 ILE A N 1
ATOM 842 C CA . ILE A 1 103 ? -7.929 -3.477 6.011 1.00 95.75 103 ILE A CA 1
ATOM 843 C C . ILE A 1 103 ? -8.785 -2.511 5.200 1.00 95.75 103 ILE A C 1
ATOM 845 O O . ILE A 1 103 ? -9.474 -1.659 5.761 1.00 95.75 103 ILE A O 1
ATOM 849 N N . TYR A 1 104 ? -8.751 -2.660 3.880 1.00 96.50 104 TYR A N 1
ATOM 850 C CA . TYR A 1 104 ? -9.498 -1.838 2.933 1.00 96.50 104 TYR A CA 1
ATOM 851 C C . TYR A 1 104 ? -10.541 -2.669 2.195 1.00 96.50 104 TYR A C 1
ATOM 853 O O . TYR A 1 104 ? -10.233 -3.781 1.767 1.00 96.50 104 TYR A O 1
ATOM 861 N N . ASP A 1 105 ? -11.736 -2.112 1.996 1.00 97.00 105 ASP A N 1
ATOM 862 C CA . ASP A 1 105 ? -12.731 -2.640 1.054 1.00 97.00 105 ASP A CA 1
ATOM 863 C C . ASP A 1 105 ? -12.592 -1.901 -0.281 1.00 97.00 105 ASP A C 1
ATOM 865 O O . ASP A 1 105 ? -12.914 -0.716 -0.386 1.00 97.00 105 ASP A O 1
ATOM 869 N N . LEU A 1 106 ? -12.116 -2.608 -1.309 1.00 96.44 106 LEU A N 1
ATOM 870 C CA . LEU A 1 106 ? -11.815 -2.043 -2.625 1.00 96.44 106 LEU A CA 1
ATOM 871 C C . LEU A 1 106 ? -13.060 -1.583 -3.401 1.00 96.44 106 LEU A C 1
ATOM 873 O O . LEU A 1 106 ? -12.930 -0.897 -4.416 1.00 96.44 106 LEU A O 1
ATOM 877 N N . HIS A 1 107 ? -14.264 -1.942 -2.949 1.00 94.94 107 HIS A N 1
ATOM 878 C CA . HIS A 1 107 ? -15.518 -1.531 -3.584 1.00 94.94 107 HIS A CA 1
ATOM 879 C C . HIS A 1 107 ? -16.121 -0.265 -2.977 1.00 94.94 107 HIS A C 1
ATOM 881 O O . HIS A 1 107 ? -17.111 0.240 -3.505 1.00 94.94 107 HIS A O 1
ATOM 887 N N . GLN A 1 108 ? -15.542 0.259 -1.896 1.00 94.12 108 GLN A N 1
ATOM 888 C CA . GLN A 1 108 ? -16.064 1.432 -1.206 1.00 94.12 108 GLN A CA 1
ATOM 889 C C . GLN A 1 108 ? -15.055 2.588 -1.276 1.00 94.12 108 G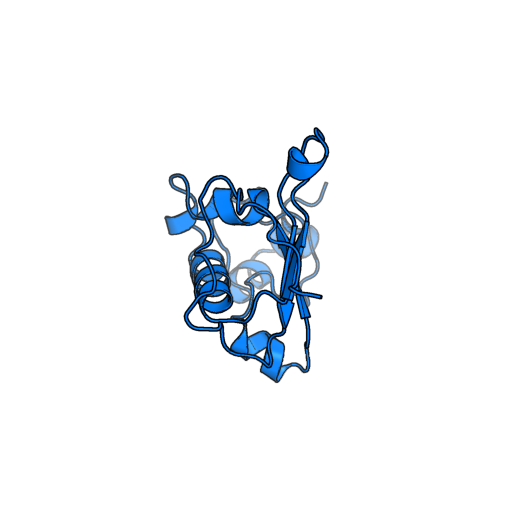LN A C 1
ATOM 891 O O . GLN A 1 108 ? -13.885 2.405 -0.928 1.00 94.12 108 GLN A O 1
ATOM 896 N N . PRO A 1 109 ? -15.472 3.789 -1.714 1.00 93.81 109 PRO A N 1
ATOM 897 C CA . PRO A 1 109 ? -14.610 4.963 -1.654 1.00 93.81 109 PRO A CA 1
ATOM 898 C C . PRO A 1 109 ? -14.352 5.361 -0.196 1.00 93.81 109 PRO A C 1
ATOM 900 O O . PRO A 1 109 ? -15.174 5.091 0.682 1.00 93.81 109 PRO A O 1
ATOM 903 N N . ALA A 1 110 ? -13.219 6.018 0.060 1.00 92.12 110 ALA A N 1
ATOM 904 C CA . ALA A 1 110 ? -12.937 6.582 1.377 1.00 92.12 110 ALA A CA 1
ATOM 905 C C . ALA A 1 110 ? -14.041 7.584 1.776 1.00 92.12 110 ALA A C 1
ATOM 907 O O . ALA A 1 110 ? -14.378 8.457 0.968 1.00 92.12 110 ALA A O 1
ATOM 908 N N . PRO A 1 111 ? -14.614 7.480 2.988 1.00 91.44 111 PRO A N 1
ATOM 909 C CA . PRO A 1 111 ? -15.533 8.490 3.492 1.00 91.44 111 PRO A CA 1
ATOM 910 C C . PRO A 1 11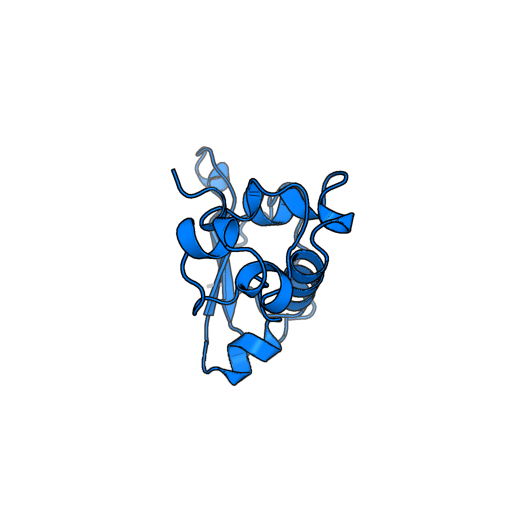1 ? -14.775 9.797 3.785 1.00 91.44 111 PRO A C 1
ATOM 912 O O . PRO A 1 111 ? -13.559 9.794 3.983 1.00 91.44 111 PRO A O 1
ATOM 915 N N . ALA A 1 112 ? -15.485 10.929 3.763 1.00 86.44 112 ALA A N 1
ATOM 916 C CA . ALA A 1 112 ? -14.879 12.266 3.832 1.00 86.44 112 ALA A CA 1
ATOM 917 C C . ALA A 1 112 ? -14.119 12.537 5.144 1.00 86.44 112 ALA A C 1
ATOM 919 O O . ALA A 1 112 ? -13.199 13.351 5.173 1.00 86.44 112 ALA A O 1
ATOM 920 N N . ASP A 1 113 ? -14.504 11.850 6.212 1.00 85.75 113 ASP A N 1
ATOM 921 C CA . ASP A 1 113 ? -13.944 11.919 7.558 1.00 85.75 113 ASP A CA 1
ATOM 922 C C . ASP A 1 113 ? -12.849 10.871 7.814 1.00 85.75 113 ASP A C 1
ATOM 924 O O . ASP A 1 113 ? -12.280 10.838 8.905 1.00 85.75 113 ASP A O 1
ATOM 928 N N . GLN A 1 114 ? -12.506 10.031 6.827 1.00 86.81 114 GLN A N 1
ATOM 929 C CA . GLN A 1 114 ? -11.451 9.036 6.994 1.00 86.81 114 GLN A CA 1
ATOM 930 C C . GLN A 1 114 ? -10.111 9.724 7.304 1.00 86.81 114 GLN A C 1
ATOM 932 O O . GLN A 1 114 ? -9.589 10.465 6.465 1.00 86.81 114 GLN A O 1
ATOM 937 N N . PRO A 1 115 ? -9.482 9.436 8.458 1.00 78.56 115 PRO A N 1
ATOM 938 C CA . PRO A 1 115 ? -8.227 10.076 8.805 1.00 78.56 115 PRO A CA 1
ATOM 939 C C . PRO A 1 115 ? -7.104 9.603 7.872 1.00 78.56 115 PRO A C 1
ATOM 941 O O . PRO A 1 115 ? -7.024 8.400 7.562 1.00 78.56 115 PRO A O 1
ATOM 944 N N . PRO A 1 116 ? -6.214 10.521 7.446 1.00 70.25 116 PRO A N 1
ATOM 945 C CA . PRO A 1 116 ? -5.117 10.197 6.548 1.00 70.25 116 PRO A CA 1
ATOM 946 C C . PRO A 1 116 ? -4.170 9.183 7.190 1.00 70.25 116 PRO A C 1
ATOM 948 O O . PRO A 1 116 ? -4.003 9.131 8.410 1.00 70.25 116 PRO A O 1
ATOM 951 N N . LEU A 1 117 ? -3.499 8.386 6.359 1.00 71.00 117 LEU A N 1
ATOM 952 C CA . LEU A 1 117 ? -2.450 7.489 6.831 1.00 71.00 117 LEU A CA 1
ATOM 953 C C . LEU A 1 117 ? -1.251 8.294 7.340 1.00 71.00 117 LEU A C 1
ATOM 955 O O . LEU A 1 117 ? -0.424 8.776 6.555 1.00 71.00 117 LEU A O 1
ATOM 959 N N . THR A 1 118 ? -1.122 8.406 8.661 1.00 66.31 118 THR A N 1
ATOM 960 C CA . THR A 1 118 ? 0.051 9.018 9.283 1.00 66.31 118 THR A CA 1
ATOM 961 C C . THR A 1 118 ? 1.285 8.147 9.036 1.00 66.31 118 THR A C 1
ATOM 963 O O . THR A 1 118 ? 1.223 6.919 8.955 1.00 66.31 118 THR A O 1
ATOM 966 N N . THR A 1 119 ? 2.449 8.778 8.910 1.00 53.91 119 THR A N 1
ATOM 967 C CA . THR A 1 119 ? 3.753 8.097 8.799 1.00 53.91 119 THR A CA 1
ATOM 968 C C . THR A 1 119 ? 4.149 7.307 10.048 1.00 53.91 119 THR A C 1
ATOM 970 O O . THR A 1 119 ? 5.182 6.638 10.046 1.00 53.91 119 THR A O 1
ATOM 973 N N . GLU A 1 120 ? 3.372 7.427 11.119 1.00 56.75 120 GLU A N 1
ATOM 974 C CA . GLU A 1 120 ? 3.536 6.690 12.370 1.00 56.75 120 GLU A CA 1
ATOM 975 C C . GLU A 1 120 ? 2.422 5.659 12.561 1.00 56.75 120 GLU A C 1
ATOM 977 O O . GLU A 1 120 ? 2.431 4.918 13.535 1.00 56.75 120 GLU A O 1
ATOM 982 N N . GLY A 1 121 ? 1.460 5.590 11.638 1.00 53.56 121 GLY A N 1
ATOM 983 C CA . GLY A 1 121 ? 0.335 4.664 11.659 1.00 53.56 121 GLY A CA 1
ATOM 984 C C . GLY A 1 121 ? -0.591 4.778 12.865 1.00 53.56 121 GLY A C 1
ATOM 985 O O . GLY A 1 121 ? -1.458 3.927 13.003 1.00 53.56 121 GLY A O 1
ATOM 986 N N . HIS A 1 122 ? -0.396 5.771 13.738 1.00 51.25 122 HIS A N 1
ATOM 987 C CA . HIS A 1 122 ? -1.266 5.969 14.885 1.00 51.25 122 HIS A CA 1
ATOM 988 C C . HIS A 1 122 ? -2.496 6.731 14.424 1.00 51.25 122 HIS A C 1
ATOM 990 O O . HIS A 1 122 ? -2.397 7.863 13.936 1.00 51.25 122 HIS A O 1
ATOM 996 N N . ILE A 1 123 ? -3.631 6.062 14.531 1.00 57.88 123 ILE A N 1
ATOM 997 C CA . ILE A 1 123 ? -4.955 6.642 14.399 1.00 57.88 123 ILE A CA 1
ATOM 998 C C . ILE A 1 123 ? -5.672 6.140 15.644 1.00 57.88 123 ILE A C 1
ATOM 1000 O O . ILE A 1 123 ? -5.870 4.930 15.735 1.00 57.88 123 ILE A O 1
ATOM 1004 N N . PRO A 1 124 ? -5.973 7.013 16.619 1.00 55.75 124 PRO A N 1
ATOM 1005 C CA . PRO A 1 124 ? -6.625 6.577 17.842 1.00 55.75 124 PRO A CA 1
ATOM 1006 C C . PRO A 1 124 ? -7.937 5.880 17.486 1.00 55.75 124 PRO A C 1
ATOM 1008 O O . PRO A 1 124 ? -8.729 6.403 16.698 1.00 55.75 124 PRO A O 1
ATOM 1011 N N . TRP A 1 125 ? -8.132 4.680 18.028 1.00 51.12 125 TRP A N 1
ATOM 1012 C CA . TRP A 1 125 ? -9.378 3.948 17.874 1.00 51.12 125 TRP A CA 1
ATOM 1013 C C . TRP A 1 125 ? -10.529 4.753 18.487 1.00 51.12 125 TRP A C 1
ATOM 1015 O O . TRP A 1 125 ? -10.480 5.133 19.659 1.00 51.12 125 TRP A O 1
ATOM 1025 N N . THR A 1 126 ? -11.570 4.999 17.691 1.00 50.78 126 THR A N 1
ATOM 1026 C CA . THR A 1 126 ? -12.829 5.571 18.171 1.00 50.78 126 THR A CA 1
ATOM 1027 C C . THR A 1 126 ? -13.862 4.447 18.214 1.00 50.78 126 THR A C 1
ATOM 1029 O O . THR A 1 126 ? -14.107 3.831 17.172 1.00 50.78 126 THR A O 1
ATOM 1032 N N . PRO A 1 127 ? -14.470 4.151 19.376 1.00 40.12 127 PRO A N 1
ATOM 1033 C CA . PRO A 1 127 ? -15.546 3.175 19.444 1.00 40.12 127 PRO A CA 1
ATOM 1034 C C . PRO A 1 127 ? -16.711 3.582 18.528 1.00 40.12 127 PRO A C 1
ATOM 1036 O O . PRO A 1 127 ? -16.990 4.778 18.410 1.00 40.12 127 PRO A O 1
ATOM 1039 N N . PRO A 1 128 ? -17.428 2.624 17.914 1.00 50.78 128 PRO A N 1
ATOM 1040 C CA . PRO A 1 128 ? -18.712 2.921 17.292 1.00 50.78 128 PRO A CA 1
ATOM 1041 C C . PRO A 1 128 ? -19.703 3.423 18.355 1.00 50.78 128 PRO A C 1
ATOM 1043 O O . PRO A 1 128 ? -19.748 2.879 19.461 1.00 50.78 128 PRO A O 1
ATOM 1046 N N . GLU A 1 129 ? -20.489 4.453 18.027 1.00 58.41 129 GLU A N 1
ATOM 1047 C CA . GLU A 1 129 ? -21.625 4.860 18.863 1.00 58.41 129 GLU A CA 1
ATOM 1048 C C . GLU A 1 129 ? -22.641 3.704 18.919 1.00 58.41 129 GLU A C 1
ATOM 1050 O O . GLU A 1 129 ? -23.002 3.145 17.879 1.00 58.41 129 GLU A O 1
ATOM 1055 N N . LEU A 1 130 ? -23.021 3.306 20.140 1.00 50.31 130 LEU A N 1
ATOM 1056 C CA . LEU A 1 130 ? -23.995 2.244 20.433 1.00 50.31 130 LEU A CA 1
ATOM 1057 C C . LEU A 1 130 ? -25.433 2.762 20.375 1.00 50.31 130 LEU A C 1
ATOM 1059 O O . LEU A 1 130 ? -25.672 3.876 20.893 1.00 50.31 130 LEU A O 1
#

pLDDT: mean 82.2, std 14.45, range [40.12, 97.38]

Solvent-accessible surface area (backbone atoms only — not comparable to full-atom values): 7796 Å² total; per-residue (Å²): 129,54,56,67,77,36,65,91,68,50,92,51,69,67,52,70,68,57,39,70,71,34,70,72,50,46,75,40,34,69,84,86,56,78,80,65,60,58,37,41,68,54,40,36,73,74,69,43,54,70,48,78,50,40,35,59,70,51,34,54,38,77,52,74,73,42,31,78,37,31,54,47,56,49,51,22,54,60,38,44,70,54,28,19,69,76,45,73,51,47,34,61,84,76,76,47,81,73,60,22,36,40,34,30,37,50,88,39,66,39,57,96,81,62,76,77,89,47,90,78,38,75,68,85,87,73,80,79,89,128